Protein AF-A0A950D5R9-F1 (afdb_monomer)

Mean predicted aligned error: 6.61 Å

Structure (mmCIF, N/CA/C/O backbone):
data_AF-A0A950D5R9-F1
#
_entry.id   AF-A0A950D5R9-F1
#
loop_
_atom_site.group_PDB
_atom_site.id
_atom_site.type_symbol
_atom_site.label_atom_id
_atom_site.label_alt_id
_atom_site.label_comp_id
_atom_site.label_asym_id
_atom_site.label_entity_id
_atom_site.label_seq_id
_atom_site.pdbx_PDB_ins_code
_atom_site.Cartn_x
_atom_site.Cartn_y
_atom_site.Cartn_z
_atom_site.occupancy
_atom_site.B_iso_or_equiv
_atom_site.auth_seq_id
_atom_site.auth_comp_id
_atom_site.auth_asym_id
_atom_site.auth_atom_i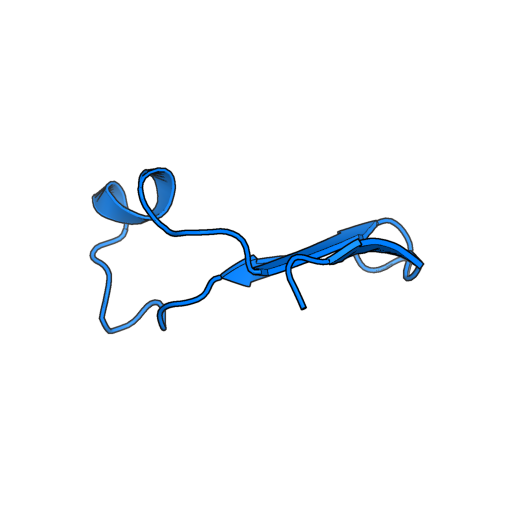d
_atom_site.pdbx_PDB_model_num
ATOM 1 N N . TYR A 1 1 ? 14.847 2.063 -13.693 1.00 63.22 1 TYR A N 1
ATOM 2 C CA . TYR A 1 1 ? 14.152 1.115 -12.813 1.00 63.22 1 TYR A CA 1
ATOM 3 C C . TYR A 1 1 ? 12.697 1.493 -12.861 1.00 63.22 1 TYR A C 1
ATOM 5 O O . TYR A 1 1 ? 12.381 2.632 -12.539 1.00 63.22 1 TYR A O 1
ATOM 13 N N . ASP A 1 2 ? 11.869 0.584 -13.349 1.00 77.12 2 ASP A N 1
ATOM 14 C CA . ASP A 1 2 ? 10.423 0.756 -13.386 1.00 77.12 2 ASP A CA 1
ATOM 15 C C . ASP A 1 2 ? 9.885 0.604 -11.959 1.00 77.12 2 ASP A C 1
ATOM 17 O O . ASP A 1 2 ? 10.331 -0.271 -11.215 1.00 77.12 2 ASP A O 1
ATOM 21 N N . ALA A 1 3 ? 9.039 1.544 -11.534 1.00 74.31 3 ALA A N 1
ATOM 22 C CA . ALA A 1 3 ? 8.572 1.632 -10.157 1.00 74.31 3 ALA A CA 1
ATOM 23 C C . ALA A 1 3 ? 7.191 0.988 -10.026 1.00 74.31 3 ALA A C 1
ATOM 25 O O . ALA A 1 3 ? 6.237 1.436 -10.667 1.00 74.31 3 ALA A O 1
ATOM 26 N N . ASP A 1 4 ? 7.110 -0.008 -9.145 1.00 85.88 4 ASP A N 1
ATOM 27 C CA . ASP A 1 4 ? 5.871 -0.676 -8.769 1.00 85.88 4 ASP A CA 1
ATOM 28 C C . ASP A 1 4 ? 5.556 -0.344 -7.310 1.00 85.88 4 ASP A C 1
ATOM 30 O O . ASP A 1 4 ? 6.329 -0.669 -6.404 1.00 85.88 4 ASP A O 1
ATOM 34 N N . PHE A 1 5 ? 4.435 0.334 -7.075 1.00 84.75 5 PHE A N 1
ATOM 35 C CA . PHE A 1 5 ? 3.995 0.679 -5.725 1.00 84.75 5 PHE A CA 1
ATOM 36 C C . PHE A 1 5 ? 2.479 0.849 -5.636 1.00 84.75 5 PHE A C 1
ATOM 38 O O . PHE A 1 5 ? 1.780 1.142 -6.610 1.00 84.75 5 PHE A O 1
ATOM 45 N N . VAL A 1 6 ? 1.971 0.675 -4.419 1.00 84.25 6 VAL A N 1
ATOM 46 C CA . VAL A 1 6 ? 0.568 0.881 -4.062 1.00 84.25 6 VAL A CA 1
ATOM 47 C C . VAL A 1 6 ? 0.470 1.979 -3.013 1.00 84.25 6 VAL A C 1
ATOM 49 O O . VAL A 1 6 ? 1.278 2.031 -2.087 1.00 84.25 6 VAL A O 1
ATOM 52 N N . ILE A 1 7 ? -0.518 2.856 -3.160 1.00 84.88 7 ILE A N 1
ATOM 53 C CA . ILE A 1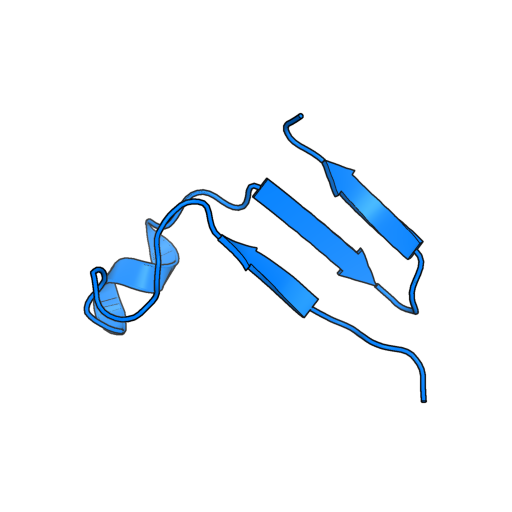 7 ? -0.849 3.871 -2.160 1.00 84.88 7 ILE A CA 1
ATOM 54 C C . ILE A 1 7 ? -2.104 3.417 -1.424 1.00 84.88 7 ILE A C 1
ATOM 56 O O . ILE A 1 7 ? -3.127 3.126 -2.049 1.00 84.88 7 ILE A O 1
ATOM 60 N N . LEU A 1 8 ? -2.011 3.360 -0.099 1.00 84.56 8 LEU A N 1
ATOM 61 C CA . LEU A 1 8 ? -3.111 3.018 0.798 1.00 84.56 8 LEU A CA 1
ATO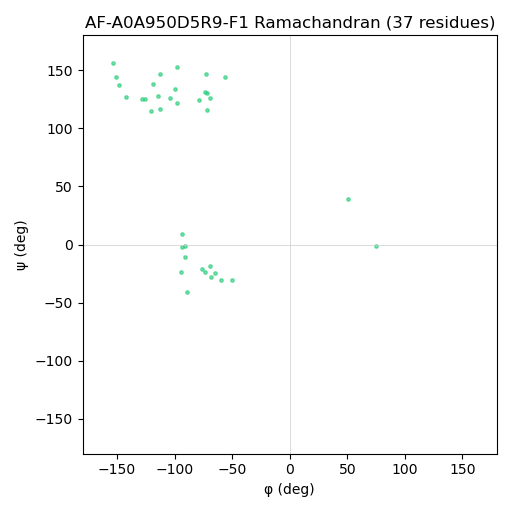M 62 C C . LEU A 1 8 ? -3.749 4.294 1.361 1.00 84.56 8 LEU A C 1
ATOM 64 O O . LEU A 1 8 ? -3.089 5.323 1.480 1.00 84.56 8 LEU A O 1
ATOM 68 N N . GLU A 1 9 ? -5.032 4.220 1.710 1.00 81.19 9 GLU A N 1
ATOM 69 C CA . GLU A 1 9 ? -5.793 5.339 2.293 1.00 81.19 9 GLU A CA 1
ATOM 70 C C . GLU A 1 9 ? -5.329 5.711 3.705 1.00 81.19 9 GLU A C 1
ATOM 72 O O . GLU A 1 9 ? -5.448 6.862 4.115 1.00 81.19 9 GLU A O 1
ATOM 77 N N . LYS A 1 10 ? -4.781 4.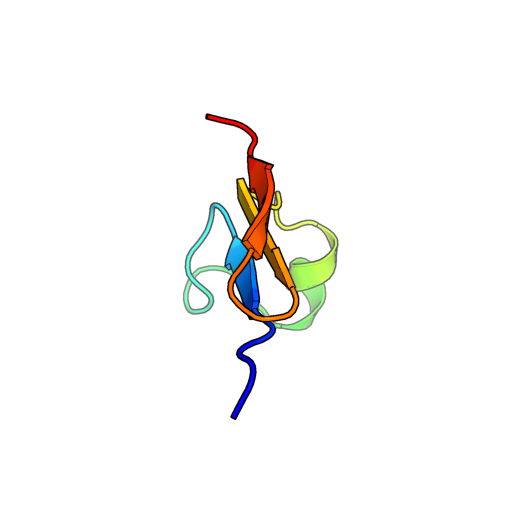742 4.440 1.00 77.00 10 LYS A N 1
ATOM 78 C CA . LYS A 1 10 ? -4.287 4.921 5.804 1.00 77.00 10 LYS A CA 1
ATOM 79 C C . LYS A 1 10 ? -2.779 4.772 5.865 1.00 77.00 10 LYS A C 1
ATOM 81 O O . LYS A 1 10 ? -2.193 3.965 5.138 1.00 77.00 10 LYS A O 1
ATOM 86 N N . ALA A 1 11 ? -2.174 5.534 6.765 1.00 68.94 11 ALA A N 1
ATOM 87 C CA . ALA A 1 11 ? -0.751 5.464 7.022 1.00 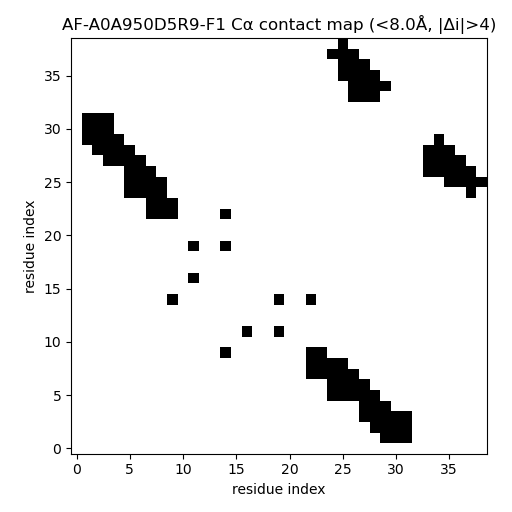68.94 11 ALA A CA 1
ATOM 88 C C . ALA A 1 11 ? -0.400 4.165 7.784 1.00 68.94 11 ALA A C 1
ATOM 90 O O . ALA A 1 11 ? -1.206 3.620 8.539 1.00 68.94 11 ALA A O 1
ATOM 91 N N . LEU A 1 12 ? 0.787 3.614 7.516 1.00 65.75 12 LEU A N 1
ATOM 92 C CA . LEU A 1 12 ? 1.225 2.311 8.046 1.00 65.75 12 LEU A CA 1
ATOM 93 C C . LEU A 1 12 ? 1.483 2.327 9.561 1.00 65.75 12 LEU A C 1
ATOM 95 O O . LEU A 1 12 ? 1.520 1.277 10.188 1.00 65.75 12 LEU A O 1
ATOM 99 N N . ASP A 1 13 ? 1.671 3.500 10.152 1.00 70.12 13 ASP A N 1
ATOM 100 C CA . ASP A 1 13 ? 1.736 3.729 11.597 1.00 70.12 13 ASP A CA 1
ATOM 101 C C . ASP A 1 13 ? 0.359 3.635 12.275 1.00 70.12 13 ASP A C 1
ATOM 103 O O . ASP A 1 13 ? 0.276 3.309 13.459 1.00 70.12 13 ASP A O 1
ATOM 107 N N . GLU A 1 14 ? -0.720 3.850 11.520 1.00 69.75 14 GLU A N 1
ATOM 108 C CA . GLU A 1 14 ? -2.104 3.712 11.988 1.00 69.75 14 GLU A CA 1
ATOM 109 C C . GLU A 1 14 ? -2.686 2.307 11.762 1.00 69.75 14 GLU A C 1
ATOM 111 O O . GLU A 1 14 ? -3.762 1.985 12.277 1.00 69.75 14 GLU A O 1
ATOM 116 N N . LEU A 1 15 ? -1.993 1.458 10.996 1.00 68.06 15 LEU A N 1
ATOM 117 C CA . LEU A 1 15 ? -2.411 0.093 10.696 1.00 68.06 15 LEU A CA 1
ATOM 118 C C . LEU A 1 15 ? -1.357 -0.908 11.179 1.00 68.06 15 LEU A C 1
ATOM 120 O O . LEU A 1 15 ? -0.270 -0.964 10.604 1.00 68.06 15 LEU A O 1
ATOM 124 N N . PRO A 1 16 ? -1.659 -1.769 12.171 1.00 72.38 16 PRO A N 1
ATOM 125 C CA . PRO A 1 16 ? -0.788 -2.907 12.442 1.00 72.38 16 PRO A CA 1
ATOM 126 C C . PRO A 1 16 ? -0.630 -3.734 11.158 1.00 72.38 16 PRO A C 1
ATOM 128 O O . PRO A 1 16 ? -1.575 -3.857 10.377 1.00 72.38 16 PRO A O 1
ATOM 131 N N . SER A 1 17 ? 0.558 -4.303 10.932 1.00 70.19 17 SER A N 1
ATOM 132 C CA . SER A 1 17 ? 0.930 -4.988 9.681 1.00 70.19 17 SER A CA 1
ATOM 133 C C . SER A 1 17 ? -0.088 -6.029 9.208 1.00 70.19 17 SER A C 1
ATOM 135 O O . SER A 1 17 ? -0.278 -6.233 8.010 1.00 70.19 17 SER A O 1
ATOM 137 N N . ASP A 1 18 ? -0.780 -6.656 10.154 1.00 72.50 18 ASP A N 1
ATOM 138 C CA . ASP A 1 18 ? -1.755 -7.714 9.900 1.00 72.50 18 ASP A CA 1
ATOM 139 C C . ASP A 1 18 ? -3.094 -7.172 9.365 1.00 72.50 18 ASP A C 1
ATOM 141 O O . ASP A 1 18 ? -3.821 -7.894 8.685 1.00 72.50 18 ASP A O 1
ATOM 145 N N . ALA A 1 19 ? -3.386 -5.887 9.598 1.00 68.25 19 ALA A N 1
ATOM 146 C CA . ALA A 1 19 ? -4.569 -5.175 9.113 1.00 68.25 19 ALA A CA 1
ATOM 147 C C . ALA A 1 19 ? -4.352 -4.491 7.748 1.00 68.25 19 ALA A C 1
ATOM 149 O O . ALA A 1 19 ? -5.284 -3.911 7.193 1.00 68.25 19 ALA A O 1
ATOM 150 N N . ILE A 1 20 ? -3.149 -4.576 7.162 1.00 70.38 20 ILE A N 1
ATOM 151 C CA . ILE A 1 20 ? -2.854 -4.014 5.829 1.00 70.38 20 ILE A CA 1
ATOM 152 C C . ILE A 1 20 ? -3.760 -4.629 4.752 1.00 70.38 20 ILE A C 1
ATOM 154 O O . ILE A 1 20 ? -4.115 -3.958 3.787 1.00 70.38 20 ILE A O 1
ATOM 158 N N . LYS A 1 21 ? -4.179 -5.890 4.921 1.00 69.81 21 LYS A N 1
ATOM 159 C CA . LYS A 1 21 ? -5.088 -6.565 3.980 1.00 69.81 21 LYS A CA 1
ATOM 160 C C . LYS A 1 21 ? -6.481 -5.932 3.923 1.00 69.81 21 LYS A C 1
ATOM 162 O O . LYS A 1 21 ? -7.141 -6.050 2.896 1.00 69.81 21 LYS A O 1
ATOM 167 N N . ASP A 1 22 ? -6.883 -5.245 4.988 1.00 69.50 22 ASP A N 1
ATOM 168 C CA . ASP A 1 22 ? -8.153 -4.522 5.074 1.00 69.50 22 ASP A CA 1
ATOM 169 C C . ASP A 1 22 ? -8.000 -3.041 4.684 1.00 69.50 22 ASP A C 1
ATOM 171 O O . ASP A 1 22 ? -8.977 -2.288 4.656 1.00 69.50 22 ASP A O 1
ATOM 175 N N . ALA A 1 23 ? -6.776 -2.594 4.379 1.00 74.31 23 ALA A N 1
ATOM 176 C CA . ALA A 1 23 ? -6.512 -1.227 3.968 1.00 74.31 23 ALA A CA 1
ATOM 177 C C . ALA A 1 23 ? -7.052 -0.977 2.558 1.00 74.31 23 ALA A C 1
ATOM 179 O O . ALA A 1 23 ? -6.762 -1.704 1.605 1.00 74.31 23 ALA A O 1
ATOM 180 N N . ARG A 1 24 ? -7.812 0.107 2.403 1.00 78.94 24 ARG A N 1
ATOM 181 C CA . ARG A 1 24 ? -8.314 0.524 1.099 1.00 78.94 24 ARG A CA 1
ATOM 182 C C . ARG A 1 24 ? -7.161 1.022 0.229 1.00 78.94 24 ARG A C 1
ATOM 184 O O . ARG A 1 24 ? -6.425 1.929 0.616 1.00 78.94 24 ARG A O 1
ATOM 191 N N . VAL A 1 25 ? -7.032 0.450 -0.966 1.00 83.38 25 VAL A N 1
ATOM 192 C CA . VAL A 1 25 ? -6.075 0.904 -1.983 1.00 83.38 25 VAL A CA 1
ATOM 193 C C . VAL A 1 25 ? -6.640 2.135 -2.690 1.00 83.38 25 VAL A C 1
ATOM 195 O O . VAL A 1 25 ? -7.741 2.086 -3.242 1.00 83.38 25 VAL A O 1
ATOM 198 N N . LEU A 1 26 ? -5.882 3.231 -2.689 1.00 85.50 26 LEU A N 1
ATOM 199 C CA . LEU A 1 26 ? -6.230 4.467 -3.395 1.00 85.50 26 LEU A CA 1
ATOM 200 C C . LEU A 1 26 ? -5.696 4.478 -4.824 1.00 85.50 26 LEU A C 1
ATOM 202 O O . LEU A 1 26 ? -6.384 4.932 -5.737 1.00 85.50 26 LEU A O 1
ATOM 206 N N . MET A 1 27 ? -4.470 3.988 -5.012 1.00 84.94 27 MET A N 1
ATOM 207 C CA . MET A 1 27 ? -3.794 4.0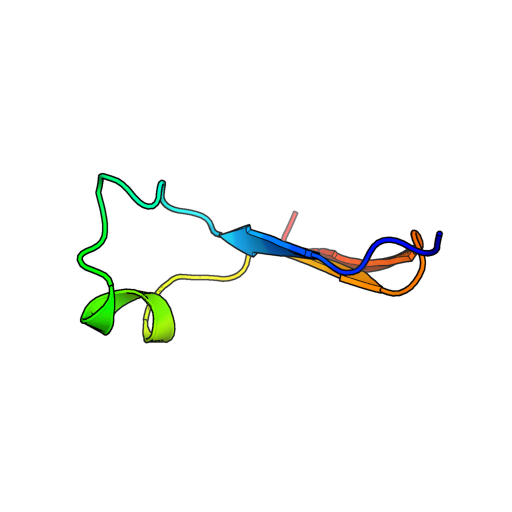32 -6.303 1.00 84.94 27 MET A CA 1
ATOM 208 C C . MET A 1 27 ? -2.812 2.875 -6.458 1.00 84.94 27 MET A C 1
ATOM 210 O O . MET A 1 27 ? -2.138 2.479 -5.506 1.00 84.94 27 MET A O 1
ATOM 214 N N . THR A 1 28 ? -2.708 2.358 -7.678 1.00 87.44 28 THR A N 1
ATOM 215 C CA . THR A 1 28 ? -1.731 1.330 -8.050 1.00 87.44 28 THR A CA 1
ATOM 216 C C . THR A 1 28 ? -0.933 1.807 -9.249 1.00 87.44 28 THR A C 1
ATOM 218 O O . THR A 1 28 ? -1.514 2.151 -10.284 1.00 87.44 28 THR A O 1
ATOM 221 N N . VAL A 1 29 ? 0.389 1.807 -9.107 1.00 88.75 29 VAL A N 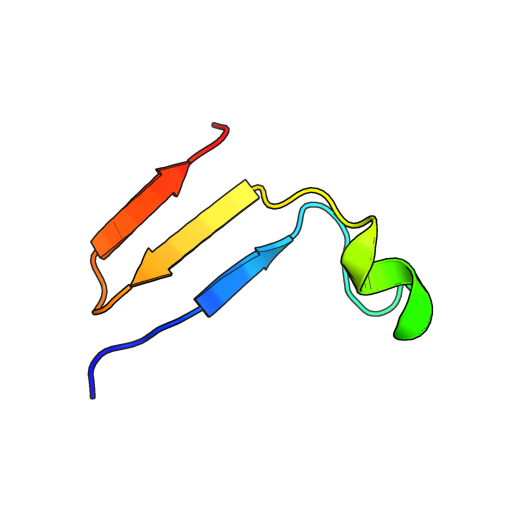1
ATOM 222 C CA . VAL A 1 29 ? 1.334 2.156 -10.1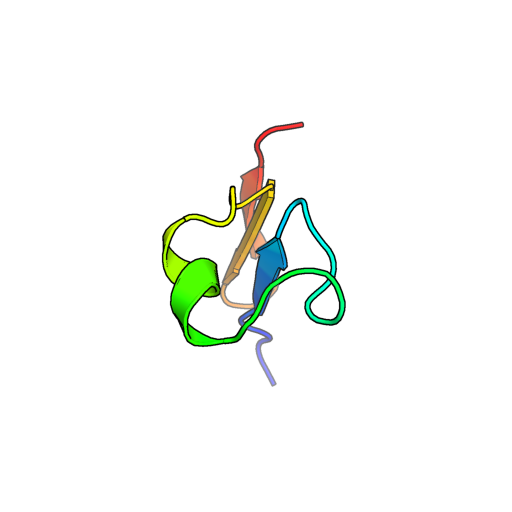66 1.00 88.75 29 VAL A CA 1
ATOM 223 C C . VAL A 1 29 ? 2.141 0.917 -10.523 1.00 88.75 29 VAL A C 1
ATOM 225 O O . VAL A 1 29 ? 2.697 0.268 -9.637 1.00 88.75 29 VAL A O 1
ATOM 228 N N . VAL A 1 30 ? 2.168 0.594 -11.815 1.00 88.69 30 VAL A N 1
ATOM 229 C CA . VAL A 1 30 ? 2.951 -0.510 -12.378 1.00 88.69 30 VAL A CA 1
ATOM 230 C C . VAL A 1 30 ? 3.775 0.036 -13.527 1.00 88.69 30 VAL A C 1
ATOM 232 O O . VAL A 1 30 ? 3.227 0.655 -14.441 1.00 88.69 30 VAL A O 1
ATOM 235 N N . ALA A 1 31 ? 5.082 -0.179 -13.472 1.00 87.50 31 ALA A N 1
ATOM 236 C CA . ALA A 1 31 ? 6.049 0.361 -14.415 1.00 87.50 31 ALA A CA 1
ATOM 237 C C . ALA A 1 31 ? 5.921 1.878 -14.646 1.00 87.50 31 ALA A C 1
ATOM 239 O O . ALA A 1 31 ? 6.041 2.371 -15.764 1.00 87.50 31 ALA A O 1
ATOM 240 N N . GLY A 1 32 ? 5.642 2.629 -13.575 1.00 83.56 32 GLY A N 1
ATOM 241 C CA . GLY A 1 32 ? 5.441 4.080 -13.649 1.00 83.56 32 GLY A CA 1
ATOM 242 C C . GLY A 1 32 ? 4.102 4.533 -14.252 1.00 83.56 32 GLY A C 1
ATOM 243 O O . GLY A 1 32 ? 3.839 5.734 -14.277 1.00 83.56 32 GLY A O 1
ATOM 244 N N . GLU A 1 33 ? 3.228 3.617 -14.681 1.00 84.88 33 GLU A N 1
ATOM 245 C CA . GLU A 1 33 ? 1.876 3.930 -15.156 1.00 84.88 33 GLU A CA 1
ATOM 246 C C . GLU A 1 33 ? 0.826 3.674 -14.067 1.00 84.88 33 GLU A C 1
ATOM 248 O O . GLU A 1 33 ? 0.812 2.614 -13.435 1.00 84.88 33 GLU A O 1
ATOM 253 N N . SER A 1 34 ? -0.107 4.612 -13.870 1.00 84.50 34 SER A N 1
ATOM 254 C CA . SER A 1 34 ? -1.258 4.388 -12.991 1.00 84.50 34 SER A CA 1
ATOM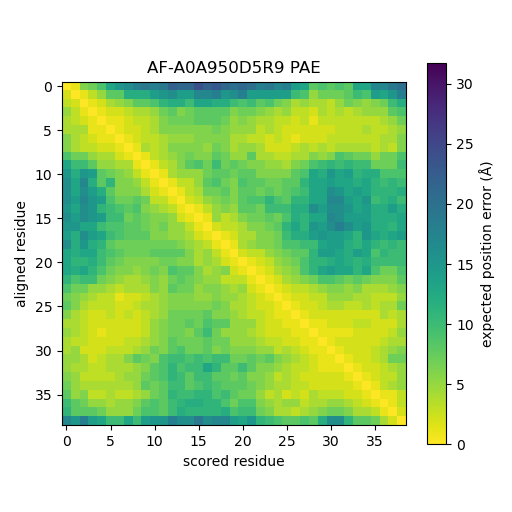 255 C C . SER A 1 34 ? -2.232 3.402 -13.645 1.00 84.50 34 SER A C 1
ATOM 257 O O . SER A 1 34 ? -2.817 3.664 -14.695 1.00 84.50 34 SER A O 1
ATOM 259 N N . LYS A 1 35 ? -2.407 2.231 -13.026 1.00 86.12 35 LYS A N 1
ATOM 260 C CA . LYS A 1 35 ? -3.349 1.196 -13.493 1.00 86.12 35 LYS A CA 1
ATOM 261 C C . LYS A 1 35 ? -4.705 1.283 -12.806 1.00 86.12 35 LYS A C 1
ATOM 263 O O . LYS A 1 35 ? -5.700 0.826 -13.358 1.00 86.12 35 LYS A O 1
ATOM 268 N N . TYR A 1 36 ? -4.744 1.870 -11.615 1.00 82.12 36 TYR A N 1
ATOM 269 C CA . TYR A 1 36 ? -5.963 2.048 -10.841 1.00 82.12 36 TYR A CA 1
ATOM 270 C C . TYR A 1 36 ? -5.883 3.333 -10.018 1.00 82.12 36 TYR A C 1
ATOM 272 O O . TYR A 1 36 ? -4.842 3.610 -9.419 1.00 82.12 36 TYR A O 1
ATOM 280 N N . SER A 1 37 ? -6.981 4.089 -9.990 1.00 81.88 37 SER A N 1
ATOM 281 C CA . SER A 1 37 ? -7.172 5.295 -9.182 1.00 81.88 37 SER A CA 1
ATOM 282 C C . SER A 1 37 ? -8.612 5.321 -8.680 1.00 81.88 37 SER A C 1
ATOM 284 O O . SER A 1 37 ? -9.538 5.202 -9.480 1.00 81.88 37 SER A O 1
ATOM 286 N N . ALA A 1 38 ? -8.790 5.465 -7.368 1.00 75.56 38 ALA A N 1
ATOM 287 C CA . ALA A 1 38 ? -10.100 5.636 -6.736 1.00 75.56 38 ALA A CA 1
ATOM 288 C C . ALA A 1 38 ? -10.490 7.118 -6.526 1.00 75.56 38 ALA A C 1
ATOM 290 O O . ALA A 1 38 ? -11.470 7.383 -5.828 1.00 75.56 38 ALA A O 1
ATOM 291 N N . LEU A 1 39 ? -9.702 8.048 -7.089 1.00 62.50 39 LEU A N 1
ATOM 292 C CA . LEU A 1 39 ? -9.916 9.504 -7.100 1.00 62.50 39 LEU A CA 1
ATOM 293 C C . LEU A 1 39 ? -10.765 9.954 -8.291 1.00 62.50 39 LEU A C 1
ATOM 295 O O . LEU A 1 39 ? -10.489 9.459 -9.409 1.00 62.50 39 LEU A O 1
#

Solvent-accessible surface area (backbone atoms only — not comparable to full-atom values): 2532 Å² total; per-residue (Å²): 132,74,48,72,53,72,42,56,76,64,59,71,92,81,36,62,81,85,50,53,83,76,50,52,72,42,33,35,30,53,68,72,39,77,78,45,70,77,121

pLDDT: mean 77.78, std 7.81, range [62.5, 88.75]

Foldseek 3Di:
DFDWDWDFPDDCVVDPPVCVVVTDTQWTGTRNDTPDHPD

Sequence (39 aa):
YDADFVILEKALDELPSDAIKDARVLMTVVAGESKYSAL

Radius of gyration: 11.11 Å; Cα contacts (8 Å, |Δi|>4): 58; chains: 1; bounding box: 24×17×28 Å

Secondary structure (DSSP, 8-state):
----EEEESS-TTTS-GGGGGGSPEEEEEETTEEEEE--